Protein AF-A0AAP7IGI2-F1 (afdb_monomer_lite)

Foldseek 3Di:
DDPPPPDDQWDWDDDPQAIEIEGAADALVSLVVSLVVQVVCVVVVGHYAYAYDPNNLVCLCVVVVVVVVVVCQVVDDFQDWDDRRQWIWGFHDDPPDTARATDNVVVVVVVDRDGDDHDPDSVSVVQVSSCVSNVDGNPD

pLDDT: mean 70.31, std 16.59, range [34.38, 92.31]

Organism: NCBI:txid246432

Secondary structure (DSSP, 8-state):
---------EEEEE-SS-EEEEESS--HHHHHHHHHHHHHHHHTT--EEEEE-HHHHHHHHHHTTHHHHHHHHHHSPTT-EEEETTEEEEEEEETTEEEEEEE-HHHHTTT----------HHHHHHHHHHHHHSS-S--

Structure (mmCIF, N/CA/C/O backbone):
data_AF-A0AAP7IGI2-F1
#
_entry.id   AF-A0AAP7IGI2-F1
#
loop_
_atom_site.group_PDB
_atom_site.id
_atom_site.type_symbol
_atom_site.label_atom_id
_atom_site.label_alt_id
_atom_site.label_comp_id
_atom_site.label_asym_id
_atom_site.label_entity_id
_atom_site.label_seq_id
_atom_site.pdbx_PDB_ins_code
_atom_site.Cartn_x
_atom_site.Cartn_y
_atom_site.Cartn_z
_atom_site.occupancy
_atom_site.B_iso_or_equiv
_atom_site.auth_seq_id
_atom_site.auth_comp_id
_atom_site.auth_asym_id
_atom_site.auth_atom_id
_atom_site.pdbx_PDB_model_num
ATOM 1 N N . MET A 1 1 ? 9.377 -27.173 23.571 1.00 39.94 1 MET A N 1
ATOM 2 C CA . MET A 1 1 ? 8.624 -26.480 22.503 1.00 39.94 1 MET A CA 1
ATOM 3 C C . MET A 1 1 ? 8.403 -25.038 22.929 1.00 39.94 1 MET A C 1
ATOM 5 O O . MET A 1 1 ? 7.621 -24.807 23.843 1.00 39.94 1 MET A O 1
ATOM 9 N N . MET A 1 2 ? 9.127 -24.080 22.347 1.00 40.25 2 MET A N 1
ATOM 10 C CA . MET A 1 2 ? 8.806 -22.661 22.538 1.00 40.25 2 MET A CA 1
ATOM 11 C C . MET A 1 2 ? 7.545 -22.366 21.723 1.00 40.25 2 MET A C 1
ATOM 13 O O . MET A 1 2 ? 7.536 -22.607 20.518 1.00 40.25 2 MET A O 1
ATOM 17 N N . LYS A 1 3 ? 6.472 -21.897 22.371 1.00 44.22 3 LYS A N 1
ATOM 18 C CA . LYS A 1 3 ? 5.324 -21.331 21.655 1.00 44.22 3 LYS A CA 1
ATOM 19 C C . LYS A 1 3 ? 5.834 -20.107 20.896 1.00 44.22 3 LYS A C 1
ATOM 21 O O . LYS A 1 3 ? 6.238 -19.132 21.526 1.00 44.22 3 LYS A O 1
ATOM 26 N N . GLN A 1 4 ? 5.851 -20.178 19.569 1.00 43.25 4 GLN A N 1
ATOM 27 C CA . GLN A 1 4 ? 5.999 -18.995 18.729 1.00 43.25 4 GLN A CA 1
ATOM 28 C C . GLN A 1 4 ? 4.821 -18.078 19.068 1.00 43.25 4 GLN A C 1
ATOM 30 O O . GLN A 1 4 ? 3.666 -18.435 18.847 1.00 43.25 4 GLN A O 1
ATOM 35 N N . VAL A 1 5 ? 5.100 -16.943 19.706 1.00 51.31 5 VAL A N 1
ATOM 36 C CA . VAL A 1 5 ? 4.095 -15.897 19.889 1.00 51.31 5 VAL A CA 1
ATOM 37 C C . VAL A 1 5 ? 3.917 -15.271 18.514 1.00 51.31 5 VAL A C 1
ATOM 39 O O . VAL A 1 5 ? 4.840 -14.625 18.018 1.00 51.31 5 VAL A O 1
ATOM 42 N N . GLU A 1 6 ? 2.776 -15.518 17.870 1.00 61.47 6 GLU A N 1
ATOM 43 C CA . GLU A 1 6 ? 2.449 -14.863 16.606 1.00 61.47 6 GLU A CA 1
ATOM 44 C C . GLU A 1 6 ? 2.531 -13.348 16.802 1.00 61.47 6 GLU A C 1
ATOM 46 O O . GLU A 1 6 ? 1.890 -12.768 17.683 1.00 61.47 6 GLU A O 1
ATOM 51 N N . LYS A 1 7 ? 3.387 -12.701 16.008 1.00 72.88 7 LYS A N 1
ATOM 52 C CA . LYS A 1 7 ? 3.562 -11.254 16.060 1.00 72.88 7 LYS A CA 1
ATOM 53 C C . LYS A 1 7 ? 2.258 -10.616 15.594 1.00 72.88 7 LYS A C 1
ATOM 55 O O . LYS A 1 7 ? 1.878 -10.751 14.436 1.00 72.88 7 LYS A O 1
ATOM 60 N N . GLN A 1 8 ? 1.580 -9.913 16.494 1.00 80.00 8 GLN A N 1
ATOM 61 C CA . GLN A 1 8 ? 0.337 -9.234 16.157 1.00 80.00 8 GLN A CA 1
ATOM 62 C C . GLN A 1 8 ? 0.615 -8.087 15.174 1.00 80.00 8 GLN A C 1
ATOM 64 O O . GLN A 1 8 ? 1.296 -7.118 15.517 1.00 80.00 8 GLN A O 1
ATOM 69 N N . THR A 1 9 ? 0.091 -8.209 13.954 1.00 87.56 9 THR A N 1
ATOM 70 C CA . THR A 1 9 ? 0.344 -7.261 12.861 1.00 87.56 9 THR A CA 1
ATOM 71 C C . THR A 1 9 ? -0.618 -6.076 12.830 1.00 87.56 9 THR A C 1
ATOM 73 O O . THR A 1 9 ? -0.260 -5.014 12.322 1.00 87.56 9 THR A O 1
ATOM 76 N N . VAL A 1 10 ? -1.799 -6.224 13.439 1.00 90.00 10 VAL A N 1
ATOM 77 C CA . VAL A 1 10 ? -2.841 -5.193 13.551 1.00 90.00 10 VAL A CA 1
ATOM 78 C C . VAL A 1 10 ? -3.129 -4.893 15.021 1.00 90.00 10 VAL A C 1
ATOM 80 O O . VAL A 1 10 ? -3.496 -5.779 15.793 1.00 90.00 10 VAL A O 1
ATOM 83 N N . LEU A 1 11 ? -2.981 -3.628 15.416 1.00 91.88 11 LEU A N 1
ATOM 84 C CA . LEU A 1 11 ? -3.179 -3.143 16.784 1.00 91.88 11 LEU A CA 1
ATOM 85 C C . LEU A 1 11 ? -4.226 -2.031 16.806 1.00 91.88 11 LEU A C 1
ATOM 87 O O . LEU A 1 11 ? -4.137 -1.088 16.029 1.00 91.88 11 LEU A O 1
ATOM 91 N N . THR A 1 12 ? -5.174 -2.058 17.739 1.00 92.06 12 THR A N 1
ATOM 92 C CA . THR A 1 12 ? -6.184 -0.991 17.864 1.00 92.06 12 THR A CA 1
ATOM 93 C C . THR A 1 12 ? -5.937 -0.097 19.073 1.00 92.06 12 THR A C 1
ATOM 95 O O . THR A 1 12 ? -5.635 -0.589 20.158 1.00 92.06 12 THR A O 1
ATOM 98 N N . ARG A 1 13 ? -6.155 1.214 18.930 1.00 91.56 13 ARG A N 1
ATOM 99 C CA . ARG A 1 13 ? -6.160 2.185 20.036 1.00 91.56 13 ARG A CA 1
ATOM 100 C C . ARG A 1 13 ? -7.422 3.035 19.983 1.00 91.56 13 ARG A C 1
ATOM 102 O O . ARG A 1 13 ? -7.663 3.718 18.992 1.00 91.56 13 ARG A O 1
ATOM 109 N N . LYS A 1 14 ? -8.196 3.047 21.067 1.00 92.31 14 LYS A N 1
ATOM 110 C CA . LYS A 1 14 ? -9.343 3.955 21.213 1.00 92.31 14 LYS A CA 1
ATOM 111 C C . LYS A 1 14 ? -8.847 5.379 21.497 1.00 92.31 14 LYS A C 1
ATOM 113 O O . LYS A 1 14 ? -8.025 5.574 22.391 1.00 92.31 14 LYS A O 1
ATOM 118 N N . ASN A 1 15 ? -9.351 6.358 20.752 1.00 88.88 15 ASN A N 1
ATOM 119 C CA . ASN A 1 15 ? -9.162 7.791 20.996 1.00 88.88 15 ASN A CA 1
ATOM 120 C C . ASN A 1 15 ? -10.512 8.439 21.342 1.00 88.88 15 ASN A C 1
ATOM 122 O O . ASN A 1 15 ? -11.548 7.779 21.295 1.00 88.88 15 ASN A O 1
ATOM 126 N N . LYS A 1 16 ? -10.506 9.744 21.651 1.00 88.88 16 LYS A N 1
ATOM 127 C CA . LYS A 1 16 ? -11.707 10.490 22.068 1.00 88.88 16 LYS A CA 1
ATOM 128 C C . LYS A 1 16 ? -12.878 10.367 21.078 1.00 88.88 16 LYS A C 1
ATOM 130 O O . LYS A 1 16 ? -14.001 10.173 21.517 1.00 88.88 16 LYS A O 1
ATOM 135 N N . ASN A 1 17 ? -12.602 10.446 19.771 1.00 87.19 17 ASN A N 1
ATOM 136 C CA . ASN A 1 17 ? -13.636 10.507 18.725 1.00 87.19 17 ASN A CA 1
ATOM 137 C C . ASN A 1 17 ? -13.564 9.360 17.698 1.00 87.19 17 ASN A C 1
ATOM 139 O O . ASN A 1 17 ? -14.427 9.265 16.833 1.00 87.19 17 ASN A O 1
ATOM 143 N N . TYR A 1 18 ? -12.522 8.525 17.737 1.00 88.06 18 TYR A N 1
ATOM 144 C CA . TYR A 1 18 ? -12.295 7.476 16.740 1.00 88.06 18 TYR A CA 1
ATOM 145 C C . TYR A 1 18 ? -11.346 6.393 17.264 1.00 88.06 18 TYR A C 1
ATOM 147 O O . TYR A 1 18 ? -10.632 6.596 18.249 1.00 88.06 18 TYR A O 1
ATOM 155 N N . THR A 1 19 ? -11.278 5.256 16.579 1.00 90.38 19 THR A N 1
ATOM 156 C CA . THR A 1 19 ? -10.312 4.183 16.854 1.00 90.38 19 THR A CA 1
ATOM 157 C C . THR A 1 19 ? -9.197 4.188 15.809 1.00 90.38 19 THR A C 1
ATOM 159 O O . THR A 1 19 ? -9.465 4.127 14.613 1.00 90.38 19 THR A O 1
ATOM 162 N N . SER A 1 20 ? -7.939 4.259 16.242 1.00 90.25 20 SER A N 1
ATOM 163 C CA . SER A 1 20 ? -6.791 4.038 15.356 1.00 90.25 20 SER A CA 1
ATOM 164 C C . SER A 1 20 ? -6.555 2.541 15.188 1.00 90.25 20 SER A C 1
ATOM 166 O O . SER A 1 20 ? -6.479 1.830 16.191 1.00 90.25 20 SER A O 1
ATOM 168 N N . ILE A 1 21 ? -6.375 2.082 13.954 1.00 89.75 21 ILE A N 1
ATOM 169 C CA . ILE A 1 21 ? -5.989 0.712 13.608 1.00 89.75 21 ILE A CA 1
ATOM 170 C C . ILE A 1 21 ? -4.571 0.786 13.040 1.00 89.75 21 ILE A C 1
ATOM 172 O O . ILE A 1 21 ? -4.367 1.252 11.927 1.00 89.75 21 ILE A O 1
ATOM 176 N N . PHE A 1 22 ? -3.574 0.406 13.826 1.00 89.62 22 PHE A N 1
ATOM 177 C CA . PHE A 1 22 ? -2.173 0.441 13.430 1.00 89.62 22 PHE A CA 1
ATOM 178 C C . PHE A 1 22 ? -1.762 -0.874 12.787 1.00 89.62 22 PHE A C 1
ATOM 180 O O . PHE A 1 22 ? -1.861 -1.920 13.429 1.00 89.62 22 PHE A O 1
ATOM 187 N N . THR A 1 23 ? -1.215 -0.809 11.581 1.00 87.25 23 THR A N 1
ATOM 188 C CA . THR A 1 23 ? -0.542 -1.948 10.955 1.00 87.25 23 THR A CA 1
ATOM 189 C C . THR A 1 23 ? 0.962 -1.854 11.210 1.00 87.25 23 THR A C 1
ATOM 191 O O . THR A 1 23 ? 1.568 -0.778 11.150 1.00 87.25 23 THR A O 1
ATOM 194 N N . THR A 1 24 ? 1.574 -2.971 11.601 1.00 85.38 24 THR A N 1
ATOM 195 C CA . THR A 1 24 ? 2.998 -3.021 11.987 1.00 85.38 24 THR A CA 1
ATOM 196 C C . THR A 1 24 ? 3.922 -3.556 10.898 1.00 85.38 24 THR A C 1
ATOM 198 O O . THR A 1 24 ? 5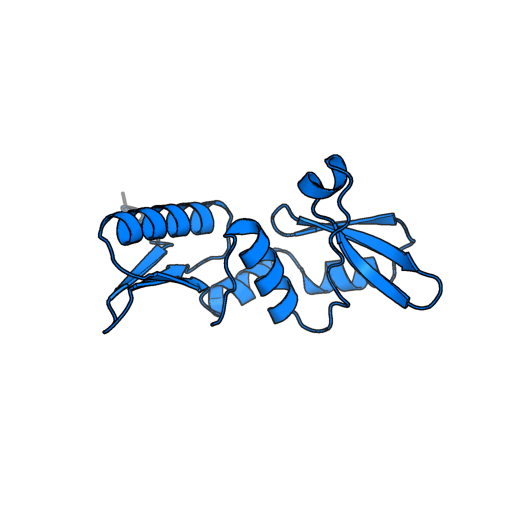.139 -3.505 11.062 1.00 85.38 24 THR A O 1
ATOM 201 N N . ASP A 1 25 ? 3.337 -4.004 9.796 1.00 85.06 25 ASP A N 1
ATOM 202 C CA . ASP A 1 25 ? 3.938 -4.424 8.537 1.00 85.06 25 ASP A CA 1
ATOM 203 C C . ASP A 1 25 ? 3.027 -3.959 7.383 1.00 85.06 25 ASP A C 1
ATOM 205 O O . ASP A 1 25 ? 1.835 -3.702 7.576 1.00 85.06 25 ASP A O 1
ATOM 209 N N . PHE A 1 26 ? 3.604 -3.809 6.190 1.00 78.56 26 PHE A N 1
ATOM 210 C CA . PHE A 1 26 ? 2.860 -3.517 4.968 1.00 78.56 26 PHE A CA 1
ATOM 211 C C . PHE A 1 26 ? 2.825 -4.784 4.108 1.00 78.56 26 PHE A C 1
ATOM 213 O O . PHE A 1 26 ? 3.842 -5.210 3.552 1.00 78.56 26 PHE A O 1
ATOM 220 N N . SER A 1 27 ? 1.666 -5.437 4.100 1.00 79.44 27 SER A N 1
ATOM 221 C CA . SER A 1 27 ? 1.375 -6.676 3.378 1.00 79.44 27 SER A CA 1
ATOM 222 C C . SER A 1 27 ? -0.122 -6.744 3.074 1.00 79.44 27 SER A C 1
ATOM 224 O O . SER A 1 27 ? -0.927 -6.154 3.801 1.00 79.44 27 SER A O 1
ATOM 226 N N . ASP A 1 28 ? -0.503 -7.475 2.026 1.00 76.62 28 ASP A N 1
ATOM 227 C CA . ASP A 1 28 ? -1.915 -7.655 1.665 1.00 76.62 28 ASP A CA 1
ATOM 228 C C . ASP A 1 28 ? -2.711 -8.307 2.805 1.00 76.62 28 ASP A C 1
ATOM 230 O O . ASP A 1 28 ? -3.804 -7.853 3.138 1.00 76.62 28 ASP A O 1
ATOM 234 N N . GLU A 1 29 ? -2.129 -9.304 3.477 1.00 84.56 29 GLU A N 1
ATOM 235 C CA . GLU A 1 29 ? -2.753 -9.980 4.618 1.00 84.56 29 GLU A CA 1
ATOM 236 C C . GLU A 1 29 ? -3.014 -9.029 5.792 1.00 84.56 29 GLU A C 1
ATOM 238 O O . GLU A 1 29 ? -4.087 -9.058 6.400 1.00 84.56 29 GLU A O 1
ATOM 243 N N . THR A 1 30 ? -2.051 -8.167 6.128 1.00 87.25 30 THR A N 1
ATOM 244 C CA . THR A 1 30 ? -2.215 -7.218 7.233 1.00 87.25 30 THR A CA 1
ATOM 245 C C . THR A 1 30 ? -3.206 -6.114 6.884 1.00 87.25 30 THR A C 1
ATOM 247 O O . THR A 1 30 ? -3.989 -5.707 7.747 1.00 87.25 30 THR A O 1
ATOM 250 N N . LEU A 1 31 ? -3.216 -5.642 5.636 1.00 83.88 31 LEU A N 1
ATOM 251 C CA . LEU A 1 31 ? -4.203 -4.666 5.178 1.00 83.88 31 LEU A CA 1
ATOM 252 C C . LEU A 1 31 ? -5.616 -5.257 5.191 1.00 83.88 31 LEU A C 1
ATOM 254 O O . LEU A 1 31 ? -6.521 -4.609 5.712 1.00 83.88 31 LEU A O 1
ATOM 258 N N . ALA A 1 32 ? -5.798 -6.495 4.721 1.00 84.31 32 ALA A N 1
ATOM 259 C CA . ALA A 1 32 ? -7.082 -7.194 4.776 1.00 84.31 32 ALA A CA 1
ATOM 260 C C . ALA A 1 32 ? -7.593 -7.317 6.220 1.00 84.31 32 ALA A C 1
ATOM 262 O O . ALA A 1 32 ? -8.712 -6.900 6.520 1.00 84.31 32 ALA A O 1
ATOM 263 N N . LYS A 1 33 ? -6.736 -7.762 7.149 1.00 89.75 33 LYS A N 1
ATOM 264 C CA . LYS A 1 33 ? -7.068 -7.822 8.585 1.00 89.75 33 LYS A CA 1
ATOM 265 C C . LYS A 1 33 ? -7.431 -6.449 9.159 1.00 89.75 33 LYS A C 1
ATOM 267 O O . LYS A 1 33 ? -8.337 -6.338 9.981 1.00 89.75 33 LYS A O 1
ATOM 272 N N . ALA A 1 34 ? -6.735 -5.386 8.755 1.00 88.44 34 ALA A N 1
ATOM 273 C CA . ALA A 1 34 ? -7.042 -4.034 9.215 1.00 88.44 34 ALA A CA 1
ATOM 274 C C . ALA A 1 34 ? -8.404 -3.538 8.703 1.00 88.44 34 ALA A C 1
ATOM 276 O O . ALA A 1 34 ? -9.130 -2.898 9.465 1.00 88.44 34 ALA A O 1
ATOM 277 N N . ILE A 1 35 ? -8.762 -3.863 7.456 1.00 87.75 35 ILE A N 1
ATOM 278 C CA . ILE A 1 35 ? -10.071 -3.560 6.860 1.00 87.75 35 ILE A CA 1
ATOM 279 C C . ILE A 1 35 ? -11.179 -4.331 7.585 1.00 87.75 35 ILE A C 1
ATOM 281 O O . ILE A 1 35 ? -12.184 -3.734 7.958 1.00 87.75 35 ILE A O 1
ATOM 285 N N . GLU A 1 36 ? -10.983 -5.618 7.875 1.00 90.75 36 GLU A N 1
ATOM 286 C CA . GLU A 1 36 ? -11.944 -6.411 8.657 1.00 90.75 36 GLU A CA 1
ATOM 287 C C . GLU A 1 36 ? -12.206 -5.793 10.038 1.00 90.75 36 GLU A C 1
ATOM 289 O O . GLU A 1 36 ? -13.357 -5.632 10.450 1.00 90.75 36 GLU A O 1
ATOM 294 N N . VAL A 1 37 ? -11.148 -5.378 10.741 1.00 90.94 37 VAL A N 1
ATOM 295 C CA . VAL A 1 37 ? -11.266 -4.679 12.031 1.00 90.94 37 VAL A CA 1
ATOM 296 C C . VAL A 1 37 ? -11.988 -3.336 11.873 1.00 90.94 37 VAL A C 1
ATOM 298 O O . VAL A 1 37 ? -12.788 -2.959 12.732 1.00 90.94 37 VAL A O 1
ATOM 301 N N . GLN A 1 38 ? -11.731 -2.604 10.788 1.00 90.06 38 GLN A N 1
ATOM 302 C CA . GLN A 1 38 ? -12.405 -1.339 10.493 1.00 90.06 38 GLN A CA 1
ATOM 303 C C . GLN A 1 38 ? -13.909 -1.541 10.282 1.00 90.06 38 GLN A C 1
ATOM 305 O O . GLN A 1 38 ? -14.710 -0.790 10.836 1.00 90.06 38 GLN A O 1
ATOM 310 N N . GLU A 1 39 ? -14.293 -2.578 9.540 1.00 89.88 39 GLU A N 1
ATOM 311 C CA . GLU A 1 39 ? -15.688 -2.935 9.293 1.00 89.88 39 GLU A CA 1
ATOM 312 C C . GLU A 1 39 ? -16.421 -3.329 10.578 1.00 89.88 39 GLU A C 1
ATOM 314 O O . GLU A 1 39 ? -17.533 -2.858 10.817 1.00 89.88 39 GLU A O 1
ATOM 319 N N . GLN A 1 40 ? -15.775 -4.092 11.462 1.00 91.56 40 GLN A N 1
ATOM 320 C CA . GLN A 1 40 ? -16.324 -4.409 12.785 1.00 91.56 40 GLN A CA 1
ATOM 321 C C . GLN A 1 40 ? -16.558 -3.141 13.623 1.00 91.56 40 GLN A C 1
ATOM 323 O O . GLN A 1 40 ? -17.629 -2.950 14.194 1.00 91.56 40 GLN A O 1
ATOM 328 N N . ILE A 1 41 ? -15.587 -2.221 13.662 1.00 90.19 41 ILE A N 1
ATOM 329 C CA . ILE A 1 41 ? -15.729 -0.957 14.405 1.00 90.19 41 ILE A CA 1
ATOM 330 C C . ILE A 1 41 ? -16.838 -0.078 13.805 1.00 90.19 41 ILE A C 1
ATOM 332 O O . ILE A 1 41 ? -17.561 0.592 14.551 1.00 90.19 41 ILE A O 1
ATOM 336 N N . ARG A 1 42 ? -16.993 -0.097 12.476 1.00 87.50 42 ARG A N 1
ATOM 337 C CA . ARG A 1 42 ? -18.054 0.622 11.765 1.00 87.50 42 ARG A CA 1
ATOM 338 C C . ARG A 1 42 ? -19.439 0.074 12.107 1.00 87.50 42 ARG A C 1
ATOM 340 O O . ARG A 1 42 ? -20.349 0.869 12.327 1.00 87.50 42 ARG A O 1
ATOM 347 N N . GLN A 1 43 ? -19.595 -1.249 12.190 1.00 90.75 43 GLN A N 1
ATOM 348 C CA . GLN A 1 43 ? -20.846 -1.895 12.617 1.00 90.75 43 GLN A CA 1
ATOM 349 C C . GLN A 1 43 ? -21.252 -1.481 14.041 1.00 90.75 43 GLN A C 1
ATOM 351 O O . GLN A 1 43 ? -22.437 -1.308 14.312 1.00 90.75 43 GLN A O 1
ATOM 356 N N . ASP A 1 44 ? -20.278 -1.198 14.910 1.00 87.44 44 ASP A N 1
ATOM 357 C CA . ASP A 1 44 ? -20.504 -0.655 16.256 1.00 87.44 44 ASP A CA 1
ATOM 358 C C . ASP A 1 44 ? -20.816 0.860 16.283 1.00 87.44 44 ASP A C 1
ATOM 360 O O . ASP A 1 44 ? -20.852 1.470 17.355 1.00 87.44 44 ASP A O 1
ATOM 364 N N . GLY A 1 45 ? -20.976 1.509 15.123 1.00 85.12 45 GLY A N 1
ATOM 365 C CA . GLY A 1 45 ? -21.298 2.936 15.010 1.00 85.12 45 GLY A CA 1
ATOM 366 C C . GLY A 1 45 ? -20.148 3.882 15.370 1.00 85.12 45 GLY A C 1
ATOM 367 O O . GLY A 1 45 ? -20.379 5.052 15.680 1.00 85.12 45 GLY A O 1
ATOM 368 N N . ARG A 1 46 ? -18.900 3.398 15.368 1.00 87.19 46 ARG A N 1
ATOM 369 C CA . ARG A 1 46 ? -17.715 4.184 15.738 1.00 87.19 46 ARG A CA 1
ATOM 370 C C . ARG A 1 46 ? -16.870 4.512 14.512 1.00 87.19 46 ARG A C 1
ATOM 372 O O . ARG A 1 46 ? -16.699 3.694 13.616 1.00 87.19 46 ARG A O 1
ATOM 379 N N . TYR A 1 47 ? -16.273 5.702 14.509 1.00 87.44 47 TYR A N 1
ATOM 380 C CA . TYR A 1 47 ? -15.293 6.077 13.492 1.00 87.44 47 TYR A CA 1
ATOM 381 C C . TYR A 1 47 ? -13.956 5.368 13.725 1.00 87.44 47 TYR A C 1
ATOM 383 O O . TYR A 1 47 ? -13.525 5.169 14.868 1.00 87.44 47 TYR A O 1
ATOM 391 N N . SER A 1 48 ? -13.254 5.043 12.642 1.00 87.81 48 SER A N 1
ATOM 392 C CA . SER A 1 48 ? -11.916 4.455 12.697 1.00 87.81 48 SER A CA 1
ATOM 393 C C . SER A 1 48 ? -11.051 4.846 11.512 1.00 87.81 48 SER A C 1
ATOM 395 O O . SER A 1 48 ? -11.556 5.056 10.412 1.00 87.81 48 SER A O 1
ATOM 397 N N . VAL A 1 49 ? -9.741 4.891 11.751 1.00 85.00 49 VAL A N 1
ATOM 398 C CA . VAL A 1 49 ? -8.722 5.223 10.750 1.00 85.00 49 VAL A CA 1
ATOM 399 C C . VAL A 1 49 ? -7.620 4.173 10.803 1.00 85.00 49 VAL A C 1
ATOM 401 O O . VAL A 1 49 ? -7.081 3.899 11.880 1.00 85.00 49 VAL A O 1
ATOM 404 N N . ILE A 1 50 ? -7.275 3.610 9.647 1.00 86.56 50 ILE A N 1
ATOM 405 C CA . ILE A 1 50 ? -6.129 2.712 9.495 1.00 86.56 50 ILE A CA 1
ATOM 406 C C . ILE A 1 50 ? -4.864 3.559 9.316 1.00 86.56 50 ILE A C 1
ATOM 408 O O . ILE A 1 50 ? -4.853 4.502 8.533 1.00 86.56 50 ILE A O 1
ATOM 412 N N . LYS A 1 51 ? -3.803 3.242 10.064 1.00 84.88 51 LYS A N 1
ATOM 413 C CA . LYS A 1 51 ? -2.518 3.951 10.048 1.00 84.88 51 LYS A CA 1
ATOM 414 C C . LYS A 1 51 ? -1.371 2.964 9.872 1.00 84.88 51 LYS A C 1
ATOM 416 O O . LYS A 1 51 ? -1.186 2.083 10.714 1.00 84.88 51 LYS A O 1
ATOM 421 N N . LEU A 1 52 ? -0.558 3.157 8.838 1.00 78.94 52 LEU A N 1
ATOM 422 C CA . LEU A 1 52 ? 0.693 2.417 8.689 1.00 78.94 52 LEU A CA 1
ATOM 423 C C . LEU A 1 52 ? 1.739 2.942 9.679 1.00 78.94 52 LEU A C 1
ATOM 425 O O . LEU A 1 52 ? 1.918 4.153 9.830 1.00 78.94 52 LEU A O 1
ATOM 429 N N . LYS A 1 53 ? 2.471 2.050 10.354 1.00 82.50 53 LYS A N 1
ATOM 430 C CA . LYS A 1 53 ? 3.682 2.468 11.075 1.00 82.50 53 LYS A CA 1
ATOM 431 C C . LYS A 1 53 ? 4.771 2.858 10.078 1.00 82.50 53 LYS A C 1
ATOM 433 O O . LYS A 1 53 ? 5.049 2.105 9.153 1.00 82.50 53 LYS A O 1
ATOM 438 N N . LYS A 1 54 ? 5.491 3.954 10.340 1.00 78.12 54 LYS A N 1
ATOM 439 C CA . LYS A 1 54 ? 6.645 4.368 9.518 1.00 78.12 54 LYS A CA 1
ATOM 440 C C . LYS A 1 54 ? 7.671 3.243 9.329 1.00 78.12 54 LYS A C 1
ATOM 442 O O . LYS A 1 54 ? 8.171 3.051 8.232 1.00 78.12 54 LYS A O 1
ATOM 447 N N . SER A 1 55 ? 7.942 2.457 10.373 1.00 81.69 55 SER A N 1
ATOM 448 C CA . SER A 1 55 ? 8.850 1.306 10.282 1.00 81.69 55 SER A CA 1
ATOM 449 C C . SER A 1 55 ? 8.360 0.220 9.320 1.00 81.69 55 SER A C 1
ATOM 451 O O . SER A 1 55 ? 9.181 -0.430 8.694 1.00 81.69 55 SER A O 1
ATOM 453 N N . ALA A 1 56 ? 7.043 0.026 9.196 1.00 80.69 56 ALA A N 1
ATOM 454 C CA . ALA A 1 56 ? 6.453 -0.927 8.257 1.00 80.69 56 ALA A CA 1
ATOM 455 C C . ALA A 1 56 ? 6.621 -0.467 6.806 1.00 80.69 56 ALA A C 1
ATOM 457 O O . ALA A 1 56 ? 6.864 -1.280 5.922 1.00 80.69 56 ALA A O 1
ATOM 458 N N . VAL A 1 57 ? 6.500 0.845 6.585 1.00 77.12 57 VAL A N 1
ATOM 459 C CA . VAL A 1 57 ? 6.707 1.474 5.279 1.00 77.12 57 VAL A CA 1
ATOM 460 C C . VAL A 1 57 ? 8.169 1.361 4.851 1.00 77.12 57 VAL A C 1
ATOM 462 O O 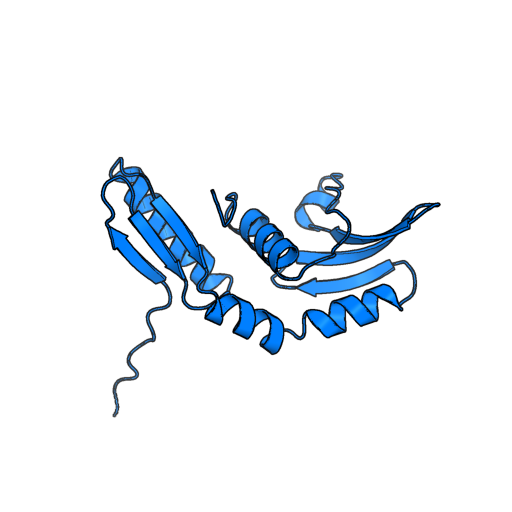. VAL A 1 57 ? 8.445 0.914 3.746 1.00 77.12 57 VAL A O 1
ATOM 465 N N . LEU A 1 58 ? 9.105 1.701 5.741 1.00 78.62 58 LEU A N 1
ATOM 466 C CA . LEU A 1 58 ? 10.540 1.605 5.456 1.00 78.62 58 LEU A CA 1
ATOM 467 C C . LEU A 1 58 ? 10.982 0.160 5.198 1.00 78.62 58 LEU A C 1
ATOM 469 O O . LEU A 1 58 ? 11.649 -0.093 4.201 1.00 78.62 58 LEU A O 1
ATOM 473 N N . ASP A 1 59 ? 10.551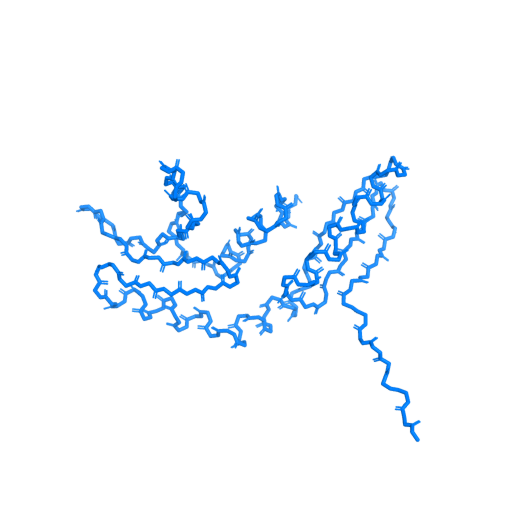 -0.784 6.043 1.00 83.38 59 ASP A N 1
ATOM 474 C CA . ASP A 1 59 ? 10.806 -2.219 5.841 1.00 83.38 59 ASP A CA 1
ATOM 475 C C . ASP A 1 59 ? 10.308 -2.692 4.473 1.00 83.38 59 ASP A C 1
ATOM 477 O O . ASP A 1 59 ? 10.979 -3.459 3.793 1.00 83.38 59 ASP A O 1
ATOM 481 N N . TYR A 1 60 ? 9.138 -2.218 4.045 1.00 80.12 60 TYR A N 1
ATOM 482 C CA . TYR A 1 60 ? 8.595 -2.551 2.738 1.00 80.12 60 TYR A CA 1
ATOM 483 C C . TYR A 1 60 ? 9.431 -1.971 1.590 1.00 80.12 60 TYR A C 1
ATOM 485 O O . TYR A 1 60 ? 9.761 -2.696 0.653 1.00 80.12 60 TYR A O 1
ATOM 493 N N . ILE A 1 61 ? 9.788 -0.685 1.664 1.00 77.94 61 ILE A N 1
ATOM 494 C CA . ILE A 1 61 ? 10.611 -0.013 0.647 1.00 77.94 61 ILE A CA 1
ATOM 495 C C . ILE A 1 61 ? 11.938 -0.756 0.457 1.00 77.94 61 ILE A C 1
ATOM 497 O O . ILE A 1 61 ? 12.339 -1.002 -0.680 1.00 77.94 61 ILE A O 1
ATOM 501 N N . GLU A 1 62 ? 12.572 -1.154 1.562 1.00 83.00 62 GLU A N 1
ATOM 502 C CA . GLU A 1 62 ? 13.829 -1.901 1.565 1.00 83.00 62 GLU A CA 1
ATOM 503 C C . GLU A 1 62 ? 13.645 -3.332 1.036 1.00 83.00 62 GLU A C 1
ATOM 505 O O . GLU A 1 62 ? 14.329 -3.746 0.103 1.00 83.00 62 GLU A O 1
ATOM 510 N N . ARG A 1 63 ? 12.672 -4.081 1.570 1.00 82.19 63 ARG A N 1
ATOM 511 C CA . ARG A 1 63 ? 12.424 -5.489 1.218 1.00 82.19 63 ARG A CA 1
ATOM 512 C C . ARG A 1 63 ? 12.052 -5.702 -0.248 1.00 82.19 63 ARG A C 1
ATOM 514 O O . ARG A 1 63 ? 12.385 -6.746 -0.803 1.00 82.19 63 ARG A O 1
ATOM 521 N N . TYR A 1 64 ? 11.337 -4.760 -0.859 1.00 76.25 64 TYR A N 1
ATOM 522 C CA . TYR A 1 64 ? 10.887 -4.869 -2.253 1.00 76.25 64 TYR A CA 1
ATOM 523 C C . TYR A 1 64 ? 11.744 -4.077 -3.243 1.00 76.25 64 TYR A C 1
ATOM 525 O O . TYR A 1 64 ? 11.395 -4.034 -4.427 1.00 76.25 64 TYR A O 1
ATOM 533 N N . ASP A 1 65 ? 12.836 -3.482 -2.759 1.00 80.00 65 ASP A N 1
ATOM 534 C CA . ASP A 1 65 ? 13.773 -2.651 -3.513 1.00 80.00 65 ASP A CA 1
ATOM 535 C C . ASP A 1 65 ? 13.078 -1.613 -4.409 1.00 80.00 65 ASP A C 1
ATOM 537 O O . ASP A 1 65 ? 13.335 -1.462 -5.606 1.00 80.00 65 ASP A O 1
ATOM 541 N N . VAL A 1 66 ? 12.111 -0.916 -3.810 1.00 75.75 66 VAL A N 1
ATOM 542 C CA . VAL A 1 66 ? 11.212 0.002 -4.519 1.00 75.75 66 VAL A CA 1
ATOM 543 C C . VAL A 1 66 ? 11.998 1.108 -5.226 1.00 75.75 66 VAL A C 1
ATOM 545 O O . VAL A 1 66 ? 11.691 1.469 -6.361 1.00 75.75 66 VAL A O 1
ATOM 548 N N . VAL A 1 67 ? 13.043 1.623 -4.574 1.00 73.62 67 VAL A N 1
ATOM 549 C CA . VAL A 1 67 ? 13.861 2.725 -5.090 1.00 73.62 67 VAL A CA 1
ATOM 550 C C . VAL A 1 67 ? 14.604 2.324 -6.358 1.00 73.62 67 VAL A C 1
ATOM 552 O O . VAL A 1 67 ? 14.600 3.092 -7.323 1.00 73.62 67 VAL A O 1
ATOM 555 N N . ASN A 1 68 ? 15.235 1.147 -6.386 1.00 78.94 68 ASN A N 1
ATOM 556 C CA . ASN A 1 68 ? 15.975 0.724 -7.571 1.00 78.94 68 ASN A CA 1
ATOM 557 C C . ASN A 1 68 ? 15.030 0.348 -8.708 1.00 78.94 68 ASN A C 1
ATOM 559 O O . ASN A 1 68 ? 15.264 0.804 -9.820 1.00 78.94 68 ASN A O 1
ATOM 563 N N . LYS A 1 69 ? 13.912 -0.337 -8.438 1.00 77.38 69 LYS A N 1
ATOM 564 C CA . LYS A 1 69 ? 12.898 -0.633 -9.469 1.00 77.38 69 LYS A CA 1
ATOM 565 C C . LYS A 1 69 ? 12.376 0.626 -10.161 1.00 77.38 69 LYS A C 1
ATOM 567 O O . LYS A 1 69 ? 12.219 0.658 -11.377 1.00 77.38 69 LYS A O 1
ATOM 572 N N . ILE A 1 70 ? 12.150 1.697 -9.395 1.00 72.38 70 ILE A N 1
ATOM 573 C CA . ILE A 1 70 ? 11.756 2.995 -9.956 1.00 72.38 70 ILE A CA 1
ATOM 574 C C . ILE A 1 70 ? 12.877 3.580 -10.818 1.00 72.38 70 ILE A C 1
ATOM 576 O O . ILE A 1 70 ? 12.590 4.097 -11.892 1.00 72.38 70 ILE A O 1
ATOM 580 N N . LYS A 1 71 ? 14.138 3.530 -10.369 1.00 72.75 71 LYS A N 1
ATOM 581 C CA . LYS A 1 71 ? 15.282 4.016 -11.163 1.00 72.75 71 LYS A CA 1
ATOM 582 C C . LYS A 1 71 ? 15.433 3.229 -12.464 1.00 72.75 71 LYS A C 1
ATOM 584 O O . LYS A 1 71 ? 15.485 3.840 -13.522 1.00 72.75 71 LYS A O 1
ATOM 589 N N . GLU A 1 72 ? 15.402 1.903 -12.394 1.00 76.19 72 GLU A N 1
ATOM 590 C CA . GLU A 1 72 ? 15.461 1.019 -13.561 1.00 76.19 72 GLU A CA 1
ATOM 591 C C . GLU A 1 72 ? 14.349 1.350 -14.556 1.00 76.19 72 GLU A C 1
ATOM 593 O O . GLU A 1 72 ? 14.619 1.544 -15.736 1.00 76.19 72 GLU A O 1
ATOM 598 N N . ALA A 1 73 ? 13.115 1.540 -14.087 1.00 72.12 73 ALA A N 1
ATOM 599 C CA . ALA A 1 73 ? 12.014 1.934 -14.955 1.00 72.12 73 ALA A CA 1
ATOM 600 C C . ALA A 1 73 ? 12.167 3.339 -15.564 1.00 72.12 73 ALA A C 1
ATOM 602 O O . ALA A 1 73 ? 11.687 3.566 -16.673 1.00 72.12 73 ALA A O 1
ATOM 603 N N . LYS A 1 74 ? 12.836 4.281 -14.877 1.00 68.31 74 LYS A N 1
ATOM 604 C CA . LYS A 1 74 ? 13.175 5.612 -15.427 1.00 68.31 74 LYS A CA 1
ATOM 605 C C . LYS A 1 74 ? 14.259 5.566 -16.495 1.00 68.31 74 LYS A C 1
ATOM 607 O O . LYS A 1 74 ? 14.317 6.488 -17.307 1.00 68.31 74 LYS A O 1
ATOM 612 N N . ASP A 1 75 ? 15.074 4.522 -16.519 1.00 74.12 75 ASP A N 1
ATOM 613 C CA . ASP A 1 75 ? 16.166 4.365 -17.482 1.00 74.12 75 ASP A CA 1
ATOM 614 C C . ASP A 1 75 ? 15.835 3.336 -18.583 1.00 74.12 75 ASP A C 1
ATOM 616 O O . ASP A 1 75 ? 16.502 3.304 -19.613 1.00 74.12 75 ASP A O 1
ATOM 620 N N . ALA A 1 76 ? 14.790 2.522 -18.397 1.00 75.50 76 ALA A N 1
ATOM 621 C CA . ALA A 1 76 ? 14.372 1.468 -19.323 1.00 75.50 76 ALA A CA 1
ATOM 622 C C . ALA A 1 76 ? 13.596 1.979 -20.549 1.00 75.50 76 ALA A C 1
ATOM 624 O O . ALA A 1 76 ? 13.080 3.091 -20.555 1.00 75.50 76 ALA A O 1
ATOM 625 N N . ASP A 1 77 ? 13.432 1.137 -21.567 1.00 75.50 77 ASP A N 1
ATOM 626 C CA . ASP A 1 77 ? 12.612 1.463 -22.736 1.00 75.50 77 ASP A CA 1
ATOM 627 C C . ASP A 1 77 ? 11.122 1.641 -22.385 1.00 75.50 77 ASP A C 1
ATOM 629 O O . ASP A 1 77 ? 10.603 1.094 -21.403 1.00 75.50 77 ASP A O 1
ATOM 633 N N . VAL A 1 78 ? 10.406 2.410 -23.213 1.00 75.88 78 VAL A N 1
ATOM 634 C CA . VAL A 1 78 ? 8.945 2.562 -23.117 1.00 75.88 78 VAL A CA 1
ATOM 635 C C . VAL A 1 78 ? 8.273 1.188 -23.150 1.00 75.88 78 VAL A C 1
ATOM 637 O O . VAL A 1 78 ? 8.615 0.330 -23.960 1.00 75.88 78 VAL A O 1
ATOM 640 N N . GLY A 1 79 ? 7.301 0.981 -22.261 1.00 67.75 79 GLY A N 1
ATOM 641 C CA . GLY A 1 79 ? 6.633 -0.305 -22.071 1.00 67.75 79 GLY A CA 1
ATOM 642 C C . GLY A 1 79 ? 7.275 -1.201 -21.010 1.00 67.75 79 GLY A C 1
ATOM 643 O O . GLY A 1 79 ? 6.687 -2.230 -20.682 1.00 67.75 79 GLY A O 1
ATOM 644 N N . HIS A 1 80 ? 8.422 -0.825 -20.425 1.00 77.25 80 HIS A N 1
ATOM 645 C CA . HIS A 1 80 ? 8.972 -1.537 -19.270 1.00 77.25 80 HIS A CA 1
ATOM 646 C C . HIS A 1 80 ? 7.964 -1.576 -18.118 1.00 77.25 80 HIS A C 1
ATOM 648 O O . HIS A 1 80 ? 7.362 -0.552 -17.786 1.00 77.25 80 HIS A O 1
ATOM 654 N N . GLN A 1 81 ? 7.805 -2.749 -17.501 1.00 73.88 81 GLN A N 1
ATOM 655 C CA . GLN A 1 81 ? 6.829 -2.985 -16.447 1.00 73.88 81 GLN A CA 1
ATOM 656 C C . GLN A 1 81 ? 7.453 -3.684 -15.239 1.00 73.88 81 GLN A 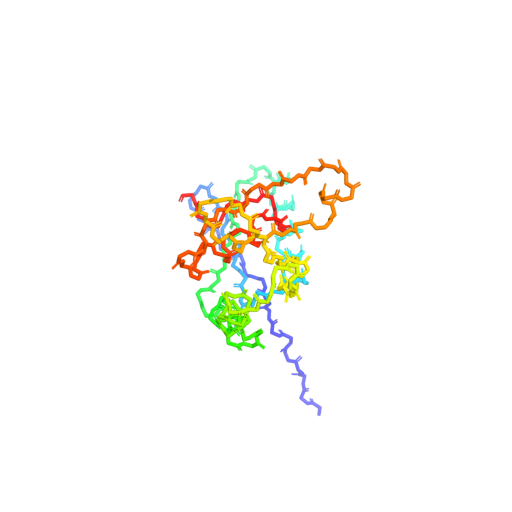C 1
ATOM 658 O O . GLN A 1 81 ? 8.209 -4.641 -15.388 1.00 73.88 81 GLN A O 1
ATOM 663 N N . PHE A 1 82 ? 7.077 -3.243 -14.041 1.00 75.06 82 PHE A N 1
ATOM 664 C CA . PHE A 1 82 ? 7.407 -3.907 -12.780 1.00 75.06 82 PHE A CA 1
ATOM 665 C C . PHE A 1 82 ? 6.216 -3.872 -11.817 1.00 75.06 82 PHE A C 1
ATOM 667 O O . PHE A 1 82 ? 5.291 -3.083 -11.993 1.00 75.06 82 PHE A O 1
ATOM 674 N N . GLU A 1 83 ? 6.226 -4.728 -10.796 1.00 72.88 83 GLU A N 1
ATOM 675 C CA . GLU A 1 83 ? 5.147 -4.825 -9.806 1.00 72.88 83 GLU A CA 1
ATOM 676 C C . GLU A 1 83 ? 5.633 -4.448 -8.396 1.00 72.88 83 GLU A C 1
ATOM 678 O O . GLU A 1 83 ? 6.728 -4.840 -7.961 1.00 72.88 83 GLU A O 1
ATOM 683 N N . ILE A 1 84 ? 4.793 -3.700 -7.674 1.00 70.44 84 ILE A N 1
ATOM 684 C CA . ILE A 1 84 ? 4.921 -3.389 -6.245 1.00 70.44 84 ILE A CA 1
ATOM 685 C C . ILE A 1 84 ? 3.544 -3.587 -5.587 1.00 70.44 84 ILE A C 1
ATOM 687 O O . ILE A 1 84 ? 2.606 -2.848 -5.871 1.00 70.44 84 ILE A O 1
ATOM 691 N N . ALA A 1 85 ? 3.429 -4.573 -4.687 1.00 66.81 85 ALA A N 1
ATOM 692 C CA . ALA A 1 85 ? 2.206 -4.893 -3.926 1.00 66.81 85 ALA A CA 1
ATOM 693 C C . ALA A 1 85 ? 0.950 -5.117 -4.795 1.00 66.81 85 ALA A C 1
ATOM 695 O O . ALA A 1 85 ? -0.125 -4.606 -4.477 1.00 66.81 85 ALA A O 1
ATOM 696 N N . GLY A 1 86 ? 1.045 -5.874 -5.891 1.00 59.38 86 GLY A N 1
ATOM 697 C CA . GLY A 1 86 ? -0.089 -6.109 -6.792 1.00 59.38 86 GLY A CA 1
ATOM 698 C C . GLY A 1 86 ? -0.460 -4.908 -7.663 1.00 59.38 86 GLY A C 1
ATOM 699 O O . GLY A 1 86 ? -1.424 -4.990 -8.417 1.00 59.38 86 GLY A O 1
ATOM 700 N N . CYS A 1 87 ? 0.281 -3.801 -7.569 1.00 61.75 87 CYS A N 1
ATOM 701 C CA . CYS A 1 87 ? 0.179 -2.681 -8.493 1.00 61.75 87 CYS A CA 1
ATOM 702 C C . CYS A 1 87 ? 1.285 -2.810 -9.537 1.00 61.75 87 CYS A C 1
ATOM 704 O O . CYS A 1 87 ? 2.463 -2.910 -9.182 1.00 61.75 87 CYS A O 1
ATOM 706 N N . TYR A 1 88 ? 0.921 -2.756 -10.813 1.00 67.00 88 TYR A N 1
ATOM 707 C CA . TYR A 1 88 ? 1.898 -2.701 -11.888 1.00 67.00 88 TYR A CA 1
ATOM 708 C C . TYR A 1 88 ? 2.281 -1.259 -12.180 1.00 67.00 88 TYR A C 1
ATOM 710 O O . TYR A 1 88 ? 1.503 -0.328 -12.000 1.00 67.00 88 TYR A O 1
ATOM 718 N N . PHE A 1 89 ? 3.511 -1.065 -12.613 1.00 68.88 89 PHE A N 1
ATOM 719 C CA . PHE A 1 89 ? 4.086 0.219 -12.962 1.00 68.88 89 PHE A CA 1
ATOM 720 C C . PHE A 1 89 ? 4.643 0.058 -14.352 1.00 68.88 89 PHE A C 1
ATOM 722 O O . PHE A 1 89 ? 5.524 -0.772 -14.551 1.00 68.88 89 PHE A O 1
ATOM 729 N N . THR A 1 90 ? 4.119 0.824 -15.301 1.00 69.31 90 THR A N 1
ATOM 730 C CA . THR A 1 90 ? 4.558 0.766 -16.692 1.00 69.31 90 THR A CA 1
ATOM 731 C C . THR A 1 90 ? 5.158 2.113 -17.060 1.00 69.31 90 THR A C 1
ATOM 733 O O . THR A 1 90 ? 4.530 3.154 -16.844 1.00 69.31 90 THR A O 1
ATOM 736 N N . ARG A 1 91 ? 6.367 2.109 -17.628 1.00 69.25 91 ARG A N 1
ATOM 737 C CA . ARG A 1 91 ? 6.922 3.302 -18.266 1.00 69.25 91 ARG A CA 1
ATOM 738 C C . ARG A 1 91 ? 6.098 3.606 -19.509 1.00 69.25 91 ARG A C 1
ATOM 740 O O . ARG A 1 91 ? 6.060 2.798 -20.438 1.00 69.25 91 ARG A O 1
ATOM 747 N N . ILE A 1 92 ? 5.493 4.783 -19.540 1.00 62.62 92 ILE A N 1
ATOM 748 C CA . ILE A 1 92 ? 4.853 5.325 -20.734 1.00 62.62 92 ILE A CA 1
ATOM 749 C C . ILE A 1 92 ? 5.549 6.627 -21.125 1.00 62.62 92 ILE A C 1
ATOM 751 O O . ILE A 1 92 ? 6.144 7.304 -20.284 1.00 62.62 92 ILE A O 1
ATOM 755 N N . GLU A 1 93 ? 5.486 6.972 -22.402 1.00 58.44 93 GLU A N 1
ATOM 756 C CA . GLU A 1 93 ? 5.984 8.244 -22.913 1.00 58.44 93 GLU A CA 1
ATOM 757 C C . GLU A 1 93 ? 4.798 9.050 -23.442 1.00 58.44 93 GLU A C 1
ATOM 759 O O . GLU A 1 93 ? 4.028 8.557 -24.267 1.00 58.44 93 GLU A O 1
ATOM 764 N N . ASP A 1 94 ? 4.639 10.268 -22.927 1.00 52.84 94 ASP A N 1
ATOM 765 C CA . ASP A 1 94 ? 3.851 11.329 -23.555 1.00 52.84 94 ASP A CA 1
ATOM 766 C C . ASP A 1 94 ? 4.839 12.375 -24.098 1.00 52.84 94 ASP A C 1
ATOM 768 O O . ASP A 1 94 ? 5.933 12.531 -23.554 1.00 52.84 94 ASP A O 1
ATOM 772 N N . MET A 1 95 ? 4.465 13.078 -25.169 1.00 40.03 95 MET A N 1
ATOM 773 C CA . MET A 1 95 ? 5.308 13.923 -26.022 1.00 40.03 95 MET A CA 1
ATOM 774 C C . MET A 1 95 ? 6.120 15.018 -25.297 1.00 40.03 95 MET A C 1
ATOM 776 O O . MET A 1 95 ? 7.012 15.594 -25.915 1.00 40.03 95 MET A O 1
ATOM 780 N N . GLU A 1 96 ? 5.875 15.295 -24.011 1.00 34.38 96 GLU A N 1
ATOM 781 C CA . GLU A 1 96 ? 6.636 16.274 -23.215 1.00 34.38 96 GLU A CA 1
ATOM 782 C C . GLU A 1 96 ? 7.262 15.718 -21.917 1.00 34.38 96 GLU A C 1
ATOM 784 O O . GLU A 1 96 ? 8.171 16.343 -21.361 1.00 34.38 96 GLU A O 1
ATOM 789 N N . HIS A 1 97 ? 6.844 14.547 -21.417 1.00 36.88 97 HIS A N 1
ATOM 790 C CA . HIS A 1 97 ? 7.192 14.093 -20.065 1.00 36.88 97 HIS A CA 1
ATOM 791 C C . HIS A 1 97 ? 7.242 12.556 -19.938 1.00 36.88 97 HIS A C 1
ATOM 793 O O . HIS A 1 97 ? 6.301 11.842 -20.278 1.00 36.88 97 HIS A O 1
ATOM 799 N N . CYS A 1 98 ? 8.339 12.030 -19.378 1.00 37.06 98 CYS A N 1
ATOM 800 C CA . CYS A 1 98 ? 8.452 10.615 -19.017 1.00 37.06 98 CYS A CA 1
ATOM 801 C C . CYS A 1 98 ? 7.742 10.365 -17.677 1.00 37.06 98 CYS A C 1
ATOM 803 O O . CYS A 1 98 ? 8.269 10.703 -16.612 1.00 37.06 98 CYS A O 1
ATOM 805 N N . TYR A 1 99 ? 6.557 9.755 -17.720 1.00 46.28 99 TYR A N 1
ATOM 806 C CA . TYR A 1 99 ? 5.797 9.379 -16.531 1.00 46.28 99 TYR A CA 1
ATOM 807 C C . TYR A 1 99 ? 5.990 7.885 -16.241 1.00 46.28 99 TYR A C 1
ATOM 809 O O . TYR A 1 99 ? 5.657 7.025 -17.055 1.00 46.28 99 TYR A O 1
ATOM 817 N N . ILE A 1 100 ? 6.486 7.545 -15.047 1.00 46.97 100 ILE A N 1
ATOM 818 C CA . ILE A 1 100 ? 6.198 6.219 -14.487 1.00 46.97 100 ILE A CA 1
ATOM 819 C C . ILE A 1 100 ? 4.737 6.286 -14.069 1.00 46.97 100 ILE A C 1
ATOM 821 O O . ILE A 1 100 ? 4.428 6.865 -13.033 1.00 46.97 100 ILE A O 1
ATOM 825 N N . THR A 1 101 ? 3.836 5.749 -14.882 1.00 49.50 101 THR A N 1
ATOM 826 C CA . THR A 1 101 ? 2.437 5.603 -14.489 1.00 49.50 101 THR A CA 1
ATOM 827 C C . THR A 1 101 ? 2.258 4.271 -13.785 1.00 49.50 101 THR A C 1
ATOM 829 O O . THR A 1 101 ? 2.571 3.209 -14.326 1.00 49.50 101 THR A O 1
ATOM 832 N N . LEU A 1 102 ? 1.739 4.330 -12.563 1.00 49.94 102 LEU A N 1
ATOM 833 C CA . LEU A 1 102 ? 1.173 3.168 -11.891 1.00 49.94 102 LEU A CA 1
ATOM 834 C C . LEU A 1 102 ? -0.014 2.716 -12.751 1.00 49.94 102 LEU A C 1
ATOM 836 O O . LEU A 1 102 ? -0.924 3.480 -13.020 1.00 49.94 102 LEU A O 1
ATOM 840 N N . ARG A 1 103 ? 0.014 1.510 -13.286 1.00 47.94 103 ARG A N 1
ATOM 841 C CA . ARG A 1 103 ? -1.094 0.935 -14.032 1.00 47.94 103 ARG A CA 1
ATOM 842 C C . ARG A 1 103 ? -1.747 -0.098 -13.135 1.00 47.94 103 ARG A C 1
ATOM 844 O O . ARG A 1 103 ? -1.243 -1.196 -12.939 1.00 47.94 103 ARG A O 1
ATOM 851 N N . ASP A 1 104 ? -2.887 0.275 -12.575 1.00 48.94 104 ASP A N 1
ATOM 852 C CA . ASP A 1 104 ? -3.803 -0.695 -11.986 1.00 48.94 104 ASP A CA 1
ATOM 853 C C . ASP A 1 104 ? -4.372 -1.550 -13.131 1.00 48.94 104 ASP A C 1
ATOM 855 O O . ASP A 1 104 ? -5.249 -1.102 -13.875 1.00 48.94 104 ASP A O 1
ATOM 859 N N . GLU A 1 105 ? -3.825 -2.752 -13.330 1.00 42.59 105 GLU A N 1
ATOM 860 C CA . GLU A 1 105 ? -4.230 -3.645 -14.424 1.00 42.59 105 GLU A CA 1
ATOM 861 C C . GLU A 1 105 ? -5.714 -4.022 -14.343 1.00 42.59 105 GLU A C 1
ATOM 863 O O . GLU A 1 105 ? -6.394 -4.053 -15.367 1.00 42.59 105 GLU A O 1
ATOM 868 N N . THR A 1 106 ? -6.268 -4.151 -13.137 1.00 46.62 106 THR A N 1
ATOM 869 C CA . THR A 1 106 ? -7.701 -4.391 -12.896 1.00 46.62 106 THR A CA 1
ATOM 870 C C . THR A 1 106 ? -8.606 -3.251 -13.381 1.00 46.62 106 THR A C 1
ATOM 872 O O . THR A 1 106 ? -9.778 -3.472 -13.709 1.00 46.62 106 THR A O 1
ATOM 875 N N . ALA A 1 107 ? -8.099 -2.014 -13.401 1.00 51.19 107 ALA A N 1
ATOM 876 C CA . ALA A 1 107 ? -8.787 -0.850 -13.961 1.00 51.19 107 ALA A CA 1
ATOM 877 C C . ALA A 1 107 ? -8.532 -0.706 -15.471 1.00 51.19 107 ALA A C 1
ATOM 879 O O . ALA A 1 107 ? -9.447 -0.339 -16.217 1.00 51.19 107 ALA A O 1
ATOM 880 N N . TYR A 1 108 ? -7.328 -1.059 -15.929 1.00 48.06 108 TYR A N 1
ATOM 881 C CA . TYR A 1 108 ? -6.967 -1.057 -17.344 1.00 48.06 108 TYR A CA 1
ATOM 882 C C . TYR A 1 108 ? -7.776 -2.072 -18.157 1.00 48.06 108 TYR A C 1
ATOM 884 O O . TYR A 1 108 ? -8.280 -1.721 -19.222 1.00 48.06 108 TYR A O 1
ATOM 892 N N . GLU A 1 109 ? -7.969 -3.295 -17.653 1.00 51.38 109 GLU A N 1
ATOM 893 C CA . GLU A 1 109 ? -8.840 -4.303 -18.282 1.00 51.38 109 GLU A CA 1
ATOM 894 C C . GLU A 1 109 ? -10.272 -3.781 -18.492 1.00 51.38 109 GLU A C 1
ATOM 896 O O . GLU A 1 109 ? -10.987 -4.220 -19.390 1.00 51.38 109 GLU A O 1
ATOM 901 N N . LYS A 1 110 ? -10.683 -2.787 -17.695 1.00 55.91 110 LYS A N 1
ATOM 902 C CA . LYS A 1 110 ? -11.978 -2.097 -17.782 1.00 55.91 110 LYS A CA 1
ATOM 903 C C . LYS A 1 110 ? -11.918 -0.793 -18.589 1.00 55.91 110 LYS A C 1
ATOM 905 O O . LYS A 1 110 ? -12.846 0.012 -18.512 1.00 55.91 110 LYS A O 1
ATOM 910 N N . GLY A 1 111 ? -10.838 -0.562 -19.335 1.00 45.12 111 GLY A N 1
ATOM 911 C CA . GLY A 1 111 ? -10.639 0.605 -20.196 1.00 45.12 111 GLY A CA 1
ATOM 912 C C . GLY A 1 111 ?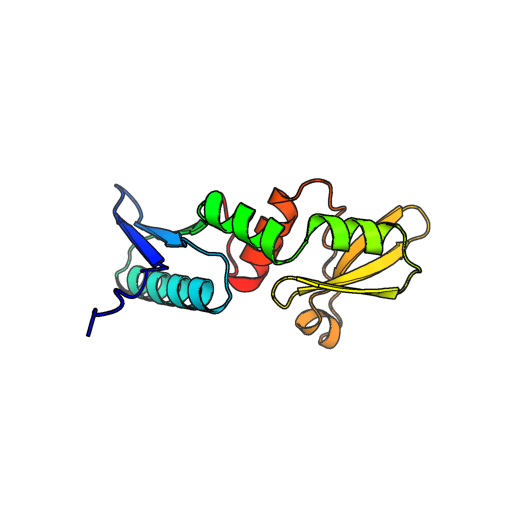 -10.393 1.918 -19.450 1.00 45.12 111 GLY A C 1
ATOM 913 O O . GLY A 1 111 ? -10.573 2.984 -20.035 1.00 45.12 111 GLY A O 1
ATOM 914 N N . ARG A 1 112 ? -10.022 1.878 -18.163 1.00 45.69 112 ARG A N 1
ATOM 915 C CA . ARG A 1 112 ? -9.749 3.080 -17.364 1.00 45.69 112 ARG A CA 1
ATOM 916 C C . ARG A 1 112 ? -8.252 3.231 -17.127 1.00 45.69 112 ARG A C 1
ATOM 918 O O . ARG A 1 112 ? -7.652 2.443 -16.403 1.00 45.69 112 ARG A O 1
ATOM 925 N N . LEU A 1 113 ? -7.670 4.274 -17.709 1.00 47.47 113 LEU A N 1
ATOM 926 C CA . LEU A 1 113 ? -6.360 4.779 -17.314 1.00 47.47 113 LEU A CA 1
ATOM 927 C C . LEU A 1 113 ? -6.588 5.758 -16.166 1.00 47.47 113 LEU A C 1
ATOM 929 O O . LEU A 1 113 ? -7.148 6.832 -16.363 1.00 47.47 113 LEU A O 1
ATOM 933 N N . ASN A 1 114 ? -6.211 5.363 -14.956 1.00 46.47 114 ASN A N 1
ATOM 934 C CA . ASN A 1 114 ? -6.057 6.336 -13.888 1.00 46.47 114 ASN A CA 1
ATOM 935 C C . ASN A 1 114 ? -4.659 6.933 -14.057 1.00 46.47 114 ASN A C 1
ATOM 937 O O . ASN A 1 114 ? -3.673 6.202 -14.021 1.00 46.47 114 ASN A O 1
ATOM 941 N N . GLU A 1 115 ? -4.571 8.238 -14.291 1.00 45.19 115 GLU A N 1
ATOM 942 C CA . GLU A 1 115 ? -3.296 8.946 -14.251 1.00 45.19 115 GLU A CA 1
ATOM 943 C C . GLU A 1 115 ? -2.825 8.988 -12.799 1.00 45.19 115 GLU A C 1
ATOM 945 O O . GLU A 1 115 ? -3.419 9.631 -11.931 1.00 45.19 115 GLU A O 1
ATOM 950 N N . PHE A 1 116 ? -1.762 8.252 -12.517 1.00 48.94 116 PHE A N 1
ATOM 951 C CA . PHE A 1 116 ? -1.063 8.327 -11.249 1.00 48.94 116 PHE A CA 1
ATOM 952 C C . PHE A 1 116 ? 0.167 9.197 -11.510 1.00 48.94 116 PHE A C 1
ATOM 954 O O . PHE A 1 116 ? 1.017 8.829 -12.316 1.00 48.94 116 PHE A O 1
ATOM 961 N N . GLY A 1 117 ? 0.169 10.400 -10.929 1.00 41.03 117 GLY A N 1
ATOM 962 C CA . GLY A 1 117 ? 1.085 11.487 -11.285 1.00 41.03 117 GLY A CA 1
ATOM 963 C C .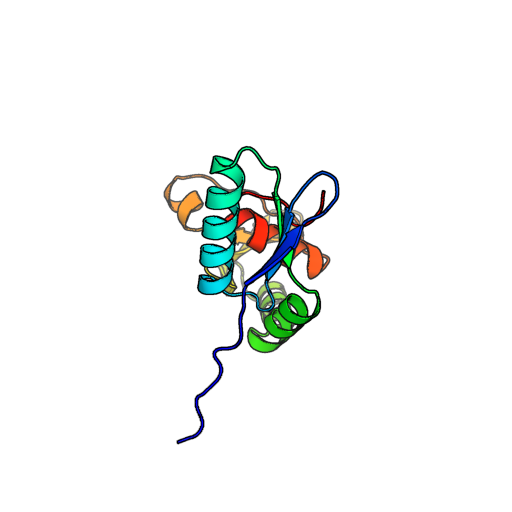 GLY A 1 117 ? 2.579 11.179 -11.126 1.00 41.03 117 GLY A C 1
ATOM 964 O O . GLY A 1 117 ? 2.992 10.119 -10.666 1.00 41.03 117 GLY A O 1
ATOM 965 N N . THR A 1 118 ? 3.409 12.153 -11.495 1.00 42.31 118 THR A N 1
ATOM 966 C CA . THR A 1 118 ? 4.875 12.079 -11.477 1.00 42.31 118 THR A CA 1
ATOM 967 C C . THR A 1 118 ? 5.409 11.731 -10.079 1.00 42.31 118 THR A C 1
ATOM 969 O O . THR A 1 118 ? 5.341 12.539 -9.152 1.00 42.31 118 THR A O 1
ATOM 972 N N . PHE A 1 119 ? 5.964 10.525 -9.908 1.00 50.66 119 PHE A N 1
ATOM 973 C CA . PHE A 1 119 ? 6.528 10.080 -8.629 1.00 50.66 119 PHE A CA 1
ATOM 974 C C . PHE A 1 119 ? 7.796 10.870 -8.269 1.00 50.66 119 PHE A C 1
ATOM 976 O O . PHE A 1 119 ? 8.881 10.629 -8.809 1.00 50.66 119 PHE A O 1
ATOM 983 N N . GLY A 1 120 ? 7.650 11.816 -7.337 1.00 42.41 120 GLY A N 1
ATOM 984 C CA . GLY A 1 120 ? 8.759 12.570 -6.747 1.00 42.41 120 GLY A CA 1
ATOM 985 C C . GLY A 1 120 ? 9.194 12.092 -5.356 1.00 42.41 120 GLY A C 1
ATOM 986 O O . GLY A 1 120 ? 10.320 12.381 -4.961 1.00 42.41 120 GLY A O 1
ATOM 987 N N . GLN A 1 121 ? 8.338 11.390 -4.599 1.00 55.69 121 GLN A N 1
ATOM 988 C CA . GLN A 1 121 ? 8.589 11.052 -3.188 1.00 55.69 121 GLN A CA 1
ATOM 989 C C . GLN A 1 121 ? 8.003 9.678 -2.815 1.00 55.69 121 GLN A C 1
ATOM 991 O O . GLN A 1 121 ? 6.857 9.380 -3.149 1.00 55.69 121 GLN A O 1
ATOM 996 N N . GLU A 1 122 ? 8.783 8.851 -2.112 1.00 60.12 122 GLU A N 1
ATOM 997 C CA . GLU A 1 122 ? 8.424 7.484 -1.679 1.00 60.12 122 GLU A CA 1
ATOM 998 C C . GLU A 1 122 ? 7.126 7.438 -0.855 1.00 60.12 122 GLU A C 1
ATOM 1000 O O . GLU A 1 122 ? 6.315 6.527 -1.015 1.00 60.12 122 GLU A O 1
ATOM 1005 N N . ASP A 1 123 ? 6.884 8.463 -0.035 1.00 59.03 123 ASP A N 1
ATOM 1006 C CA . ASP A 1 123 ? 5.675 8.577 0.787 1.00 59.03 123 ASP A CA 1
ATOM 1007 C C . ASP A 1 123 ? 4.392 8.664 -0.064 1.00 59.03 123 ASP A C 1
ATOM 1009 O O . ASP A 1 123 ? 3.376 8.067 0.293 1.00 59.03 123 ASP A O 1
ATOM 1013 N N . ILE A 1 124 ? 4.451 9.331 -1.227 1.00 64.62 124 ILE A N 1
ATOM 1014 C CA . ILE A 1 124 ? 3.316 9.465 -2.159 1.00 64.62 124 ILE A CA 1
ATOM 1015 C C . ILE A 1 124 ? 2.982 8.108 -2.790 1.00 64.62 124 ILE A C 1
ATOM 1017 O O . ILE A 1 124 ? 1.816 7.728 -2.879 1.00 64.62 124 ILE A O 1
ATOM 1021 N N . LEU A 1 125 ? 4.002 7.342 -3.187 1.00 67.06 125 LEU A N 1
ATOM 1022 C CA . LEU A 1 125 ? 3.822 6.002 -3.750 1.00 67.06 125 LEU A CA 1
ATOM 1023 C C . LEU A 1 125 ? 3.122 5.067 -2.758 1.00 67.06 125 LEU A C 1
ATOM 1025 O O . LEU A 1 125 ? 2.163 4.377 -3.109 1.00 67.06 125 LEU A O 1
ATOM 1029 N N . ILE A 1 126 ? 3.580 5.072 -1.509 1.00 71.56 126 ILE A N 1
ATOM 1030 C CA . ILE A 1 126 ? 3.005 4.239 -0.454 1.00 71.56 126 ILE A CA 1
ATOM 1031 C C . ILE A 1 126 ? 1.569 4.671 -0.143 1.00 71.56 126 ILE A C 1
ATOM 1033 O O . ILE A 1 126 ? 0.700 3.814 0.018 1.00 71.56 126 ILE A O 1
ATOM 1037 N N . GLU A 1 127 ? 1.284 5.976 -0.134 1.00 71.00 127 GLU A N 1
ATOM 1038 C CA . GLU A 1 127 ? -0.077 6.494 0.024 1.00 71.00 127 GLU A CA 1
ATOM 1039 C C . GLU A 1 127 ? -1.019 6.009 -1.076 1.00 71.00 127 GLU A C 1
ATOM 1041 O O . GLU A 1 127 ? -2.159 5.631 -0.803 1.00 71.00 127 GLU A O 1
ATOM 1046 N N . MET A 1 128 ? -0.541 5.971 -2.316 1.00 68.81 128 MET A N 1
ATOM 1047 C CA . MET A 1 128 ? -1.332 5.546 -3.466 1.00 68.81 128 MET A CA 1
ATOM 1048 C C . MET A 1 128 ? -1.598 4.042 -3.454 1.00 68.81 128 MET A C 1
ATOM 1050 O O . MET A 1 128 ? -2.742 3.638 -3.660 1.00 68.81 128 MET A O 1
ATOM 1054 N N . ILE A 1 129 ? -0.590 3.218 -3.141 1.00 71.38 129 ILE A N 1
ATOM 1055 C CA . ILE A 1 129 ? -0.772 1.768 -2.960 1.00 71.38 129 ILE A CA 1
ATOM 1056 C C . ILE A 1 129 ? -1.762 1.513 -1.821 1.00 71.38 129 ILE A C 1
ATOM 1058 O O . ILE A 1 129 ? -2.702 0.731 -1.968 1.00 71.38 129 ILE A O 1
ATOM 1062 N N . PHE A 1 130 ? -1.600 2.214 -0.698 1.00 73.44 130 PHE A N 1
ATOM 1063 C CA . PHE A 1 130 ? -2.506 2.098 0.437 1.00 73.44 130 PHE A CA 1
ATOM 1064 C C . PHE A 1 130 ? -3.941 2.486 0.066 1.00 73.44 130 PHE A C 1
ATOM 1066 O O . PHE A 1 130 ? -4.876 1.745 0.377 1.00 73.44 130 PHE A O 1
ATOM 1073 N N . LYS A 1 131 ? -4.134 3.607 -0.635 1.00 73.81 131 LYS A N 1
ATOM 1074 C CA . LYS A 1 131 ? -5.452 4.045 -1.104 1.00 73.81 131 LYS A CA 1
ATOM 1075 C C . LYS A 1 131 ? -6.073 3.056 -2.072 1.00 73.81 131 LYS A C 1
ATOM 1077 O O . LYS A 1 131 ? -7.263 2.790 -1.960 1.00 73.81 131 LYS A O 1
ATOM 1082 N N . HIS A 1 132 ? -5.297 2.498 -2.992 1.00 71.56 132 HIS A N 1
ATOM 1083 C CA . HIS A 1 132 ? -5.791 1.483 -3.914 1.00 71.56 132 HIS A CA 1
ATOM 1084 C C . HIS A 1 132 ? -6.274 0.232 -3.158 1.00 71.56 132 HIS A C 1
ATOM 1086 O O . HIS A 1 132 ? -7.392 -0.225 -3.379 1.00 71.56 132 HIS A O 1
ATOM 1092 N N . LYS A 1 133 ? -5.484 -0.267 -2.198 1.00 71.19 133 LYS A N 1
ATOM 1093 C CA . LYS A 1 133 ? -5.809 -1.481 -1.430 1.00 71.19 133 LYS A CA 1
ATOM 1094 C C . LYS A 1 133 ? -6.949 -1.296 -0.429 1.00 71.19 133 LYS A C 1
ATOM 1096 O O . LYS A 1 133 ? -7.709 -2.227 -0.188 1.00 71.19 133 LYS A O 1
ATOM 1101 N N . THR A 1 134 ? -7.054 -0.119 0.184 1.00 71.12 134 THR A N 1
ATOM 1102 C CA . THR A 1 134 ? -7.996 0.128 1.293 1.00 71.12 134 THR A CA 1
ATOM 1103 C C . THR A 1 134 ? -9.181 1.013 0.920 1.00 71.12 134 THR A C 1
ATOM 1105 O O . THR A 1 134 ? -10.113 1.143 1.709 1.00 71.12 134 THR A O 1
ATOM 1108 N N . GLY A 1 135 ? -9.140 1.679 -0.235 1.00 67.94 135 GLY A N 1
ATOM 1109 C CA . GLY A 1 135 ? -10.086 2.730 -0.613 1.00 67.94 135 GLY A CA 1
ATOM 1110 C C . GLY A 1 135 ? -9.928 4.049 0.162 1.00 67.94 135 GLY A C 1
ATOM 1111 O O . GLY A 1 135 ? -10.686 4.983 -0.094 1.00 67.94 135 GLY A O 1
ATOM 1112 N N . ASN A 1 136 ? -8.966 4.158 1.088 1.00 66.69 136 ASN A N 1
ATOM 1113 C CA . ASN A 1 136 ? -8.822 5.284 2.019 1.00 66.69 136 ASN A CA 1
ATOM 1114 C C . ASN A 1 136 ? -7.449 5.969 1.901 1.00 66.69 136 ASN A C 1
ATOM 1116 O O . ASN A 1 136 ? -6.451 5.320 1.615 1.00 66.69 136 ASN A O 1
ATOM 1120 N N . LEU A 1 137 ? -7.366 7.276 2.167 1.00 60.41 137 LEU A N 1
ATOM 1121 C CA . LEU A 1 137 ? -6.076 7.978 2.277 1.00 60.41 137 LEU A CA 1
ATOM 1122 C C . LEU A 1 137 ? -5.374 7.617 3.600 1.00 60.41 137 LEU A C 1
ATOM 1124 O O . LEU A 1 137 ? -6.042 7.403 4.614 1.00 60.41 137 LEU A O 1
ATOM 1128 N N . MET A 1 138 ? -4.034 7.553 3.605 1.00 57.78 138 MET A N 1
ATOM 1129 C CA . MET A 1 138 ? -3.257 7.253 4.825 1.00 57.78 138 MET A CA 1
ATOM 1130 C C . MET A 1 138 ? -3.341 8.366 5.870 1.00 57.78 138 MET A C 1
ATOM 1132 O O . MET A 1 138 ? -3.289 8.094 7.071 1.00 57.78 138 MET A O 1
ATOM 1136 N N . ASN A 1 139 ? -3.448 9.612 5.411 1.00 50.72 139 ASN A N 1
ATOM 1137 C CA . ASN A 1 139 ? -3.508 10.795 6.251 1.00 50.72 139 ASN A CA 1
ATOM 1138 C C . ASN A 1 139 ? -4.780 11.582 5.911 1.00 50.72 139 ASN A C 1
ATOM 1140 O O . ASN A 1 139 ? -5.054 11.855 4.745 1.00 50.72 139 ASN A O 1
ATOM 1144 N N . PHE A 1 140 ? -5.552 11.913 6.945 1.00 35.38 140 PHE A N 1
ATOM 1145 C CA . PHE A 1 140 ? -6.506 13.021 6.930 1.00 35.38 140 PHE A CA 1
ATOM 1146 C C . PHE A 1 140 ? -5.852 14.206 7.632 1.00 35.38 140 PHE A C 1
ATOM 1148 O O . PHE A 1 140 ? -5.241 13.962 8.704 1.00 35.38 140 PHE A O 1
#

Sequence (140 aa):
MMKQVEKQTVLTRKNKNYTSIFTTDFSDETLAKAIEVQEQIRQDGRYSVIKLKKSAVLDYIERYDVVNKIKEAKDADVGHQFEIAGCYFTRIEDMEHCYITLRDETAYEKGRLNEFGTFGQEDILIEMIFKHKTGNLMNF

Radius of gyration: 17.47 Å; chains: 1; bounding box: 38×43×49 Å